Protein AF-A0A9J6GTA8-F1 (afdb_monomer_lite)

Foldseek 3Di:
DVVVVVVVVVCVVVVVVVCVVVCCVPVVVPDPDDCVCCVLVVPPPDDPVVVVVVVVVVVDDPCCVPVVVVCCVVPNPPVVVVVVVVVVVVVVCCVPVVVVCVVVVDSDPVVVVVVVVVVVVVVVVVVVVD

Organism: Haemaphysalis longicornis (NCBI:txid44386)

Secondary structure (DSSP, 8-state):
-HHHHHHHHHHHHHHHHHHHHHHHHHHGGGS-SSHHHHHHTT-TT--HHHHHHHHHHHH--HHHHHHHHHHHHHHTTHHHHHHHHHHHHHHHHHHHHHHHHHHHT-S-HHHHHHHHHHHHHHHHHHTT--

pLDDT: mean 74.56, std 13.7, range [47.28, 96.44]

Radius of gyration: 22.69 Å; chains: 1; bounding box: 50×28×82 Å

Sequence (130 aa):
MTRVADYFAFLLFTGSSLVVGLYFSVVRKTQPLSVTDEIFLGSKSLKTLPLGLSILASIASATGVIGYPAHLYAYGFHLGWTVVLYLAYIPIAVGLVVPVLYKLKITSIFQVSQLLLRSHFFGCTARRYA

Structure (mmCIF, N/CA/C/O backbone):
data_AF-A0A9J6GTA8-F1
#
_entry.id   AF-A0A9J6GTA8-F1
#
loop_
_atom_site.group_PDB
_atom_site.id
_atom_site.type_symbol
_atom_site.label_atom_id
_atom_site.label_alt_id
_atom_site.label_comp_id
_atom_site.label_asym_id
_atom_site.label_entity_id
_atom_site.label_seq_id
_atom_site.pdbx_PDB_ins_code
_atom_site.Cartn_x
_atom_site.Cartn_y
_atom_site.Cartn_z
_atom_site.occupancy
_atom_site.B_iso_or_equiv
_atom_site.auth_seq_id
_atom_site.auth_comp_id
_atom_site.auth_asym_id
_atom_site.auth_atom_id
_atom_site.pdbx_PDB_model_num
ATOM 1 N N . MET A 1 1 ? -2.783 7.989 -34.582 1.00 61.97 1 MET A N 1
ATOM 2 C CA . MET A 1 1 ? -3.976 7.303 -34.035 1.00 61.97 1 MET A CA 1
ATOM 3 C C . MET A 1 1 ? -3.786 6.824 -32.592 1.00 61.97 1 MET A C 1
ATOM 5 O O . MET A 1 1 ? -4.731 6.932 -31.831 1.00 61.97 1 MET A O 1
ATOM 9 N N . THR A 1 2 ? -2.588 6.402 -32.167 1.00 78.31 2 THR A N 1
ATOM 10 C CA . THR A 1 2 ? -2.308 5.947 -30.783 1.00 78.31 2 THR A CA 1
ATOM 11 C C . THR A 1 2 ? -2.443 7.036 -29.711 1.00 78.31 2 THR A C 1
ATOM 13 O O . THR A 1 2 ? -3.108 6.817 -28.710 1.00 78.31 2 THR A O 1
ATOM 16 N N . ARG A 1 3 ? -1.948 8.254 -29.980 1.00 79.69 3 ARG A N 1
ATOM 17 C CA . ARG A 1 3 ? -2.010 9.400 -29.045 1.00 79.69 3 ARG A CA 1
ATOM 18 C C . ARG A 1 3 ? -3.416 9.675 -28.504 1.00 79.69 3 ARG A C 1
ATOM 20 O O . ARG A 1 3 ? -3.579 9.976 -27.333 1.00 79.69 3 ARG A O 1
ATOM 27 N N . VAL A 1 4 ? -4.431 9.584 -29.366 1.00 88.50 4 VAL A N 1
ATOM 28 C CA . VAL A 1 4 ? -5.825 9.849 -28.987 1.00 88.50 4 VAL A CA 1
ATOM 29 C C . VAL A 1 4 ? -6.307 8.798 -27.984 1.00 88.50 4 VAL A C 1
ATOM 31 O O . VAL A 1 4 ? -6.902 9.159 -26.975 1.00 88.50 4 VAL A O 1
ATOM 34 N N . ALA A 1 5 ? -5.986 7.521 -28.211 1.00 90.12 5 ALA A N 1
ATOM 35 C CA . ALA A 1 5 ? -6.326 6.438 -27.292 1.00 90.12 5 ALA A CA 1
ATOM 36 C C . ALA A 1 5 ? -5.643 6.599 -25.920 1.00 90.12 5 ALA A C 1
ATOM 38 O O . ALA A 1 5 ? -6.291 6.390 -24.896 1.00 90.12 5 ALA A O 1
ATOM 39 N N . ASP A 1 6 ? -4.385 7.053 -25.893 1.00 92.19 6 ASP A N 1
ATOM 40 C CA . ASP A 1 6 ? -3.641 7.290 -24.648 1.00 92.19 6 ASP A CA 1
ATOM 41 C C . ASP A 1 6 ? -4.302 8.385 -23.787 1.00 92.19 6 ASP A C 1
ATOM 43 O O . ASP A 1 6 ? -4.471 8.221 -22.576 1.00 92.19 6 ASP A O 1
ATOM 47 N N . TYR A 1 7 ? -4.754 9.482 -24.411 1.00 92.38 7 TYR A N 1
ATOM 48 C CA . TYR A 1 7 ? -5.475 10.550 -23.707 1.00 92.38 7 TYR A CA 1
ATOM 49 C C . TYR A 1 7 ? -6.832 10.087 -23.171 1.00 92.38 7 TYR A C 1
ATOM 51 O O . TYR A 1 7 ? -7.196 10.438 -22.046 1.00 92.38 7 TYR A O 1
ATOM 59 N N . PHE A 1 8 ? -7.570 9.275 -23.935 1.00 93.94 8 PHE A N 1
ATOM 60 C CA . PHE A 1 8 ? -8.831 8.698 -23.463 1.00 93.94 8 PHE A CA 1
ATOM 61 C C . PHE A 1 8 ? -8.618 7.773 -22.261 1.00 93.94 8 PHE A C 1
ATOM 63 O O . PHE A 1 8 ? -9.345 7.894 -21.276 1.00 93.94 8 PHE A O 1
ATOM 70 N N . ALA A 1 9 ? -7.605 6.903 -22.291 1.00 93.56 9 ALA A N 1
ATOM 71 C CA . ALA A 1 9 ? -7.280 6.030 -21.163 1.00 93.56 9 ALA A CA 1
ATOM 72 C C . ALA A 1 9 ? -6.911 6.835 -19.903 1.00 93.56 9 ALA A C 1
ATOM 74 O O . ALA A 1 9 ? -7.393 6.531 -18.809 1.00 93.56 9 ALA A O 1
ATOM 75 N N . PHE A 1 10 ? -6.122 7.904 -20.057 1.00 92.81 10 PHE A N 1
ATOM 76 C CA . PHE A 1 10 ? -5.748 8.788 -18.951 1.00 92.81 10 PHE A CA 1
ATOM 77 C C . PHE A 1 10 ? -6.955 9.516 -18.337 1.00 92.81 10 PHE A C 1
ATOM 79 O O . PHE A 1 10 ? -7.097 9.568 -17.110 1.00 92.81 10 PHE A O 1
ATOM 86 N N . LEU A 1 11 ? -7.847 10.047 -19.180 1.00 94.94 11 LEU A N 1
ATOM 87 C CA . LEU A 1 11 ? -9.072 10.714 -18.737 1.00 94.94 11 LEU A CA 1
ATOM 88 C C . LEU A 1 11 ? -10.038 9.746 -18.054 1.00 94.94 11 LEU A C 1
ATOM 90 O O . LEU A 1 11 ? -10.619 10.100 -17.031 1.00 94.94 11 LEU A O 1
ATOM 94 N N . LEU A 1 12 ? -10.182 8.523 -18.566 1.00 95.56 12 LEU A N 1
ATOM 95 C CA . LEU A 1 12 ? -11.023 7.498 -17.947 1.00 95.56 12 LEU A CA 1
ATOM 96 C C . LEU A 1 12 ? -10.475 7.060 -16.583 1.00 95.56 12 LEU A C 1
ATOM 98 O O . LEU A 1 12 ? -11.234 6.982 -15.618 1.00 95.56 12 LEU A O 1
ATOM 102 N N . PHE A 1 13 ? -9.167 6.822 -16.466 1.00 93.94 13 PHE A N 1
ATOM 103 C CA . PHE A 1 13 ? -8.546 6.427 -15.198 1.00 93.94 13 PHE A CA 1
ATOM 104 C C . PHE A 1 13 ? -8.677 7.527 -14.132 1.00 93.94 13 PHE A C 1
ATOM 106 O O . PHE A 1 13 ? -9.168 7.281 -13.025 1.00 93.94 13 PHE A O 1
ATOM 113 N N . THR A 1 14 ? -8.322 8.761 -14.496 1.00 93.38 14 THR A N 1
ATOM 114 C CA . THR A 1 14 ? -8.424 9.926 -13.604 1.00 93.38 14 THR A CA 1
ATOM 115 C C . THR A 1 14 ? -9.882 10.223 -13.255 1.00 93.38 14 THR A C 1
ATOM 117 O O . THR A 1 14 ? -10.218 10.432 -12.088 1.00 93.38 14 THR A O 1
ATOM 120 N N . GLY A 1 15 ? -10.766 10.172 -14.253 1.00 96.44 15 GLY A N 1
ATOM 121 C CA . GLY A 1 15 ? -12.201 10.371 -14.093 1.00 96.44 15 GLY A CA 1
ATOM 122 C C . GLY A 1 15 ? -12.821 9.341 -13.157 1.00 96.44 15 GLY A C 1
ATOM 123 O O . GLY A 1 15 ? -13.525 9.719 -12.230 1.00 96.44 15 GLY A O 1
ATOM 124 N N . SER A 1 16 ? -12.514 8.054 -13.328 1.00 93.81 16 SER A N 1
ATOM 125 C CA . SER A 1 16 ? -13.046 6.994 -12.461 1.00 93.81 16 SER A CA 1
ATOM 126 C C . SER A 1 16 ? -12.622 7.168 -10.995 1.00 93.81 16 SER A C 1
ATOM 128 O O . SER A 1 16 ? -13.458 7.051 -10.098 1.00 93.81 16 SER A O 1
ATOM 130 N N . SER A 1 17 ? -11.368 7.558 -10.744 1.00 90.69 17 SER A N 1
ATOM 131 C CA . SER A 1 17 ? -10.860 7.847 -9.394 1.00 90.69 17 SER A CA 1
ATOM 132 C C . SER A 1 17 ? -11.558 9.057 -8.757 1.00 90.69 17 SER A C 1
ATOM 134 O O . SER A 1 17 ? -11.956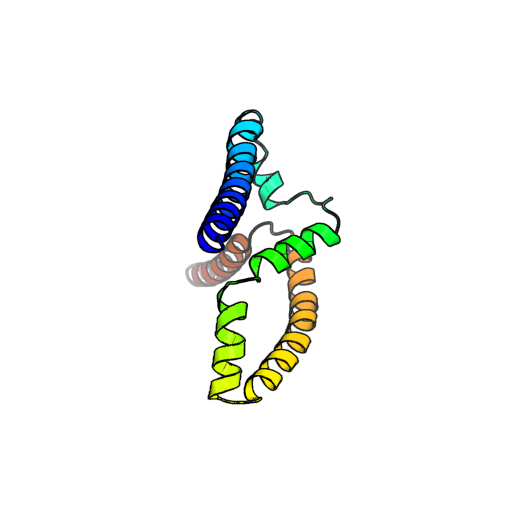 9.009 -7.591 1.00 90.69 17 SER A O 1
ATOM 136 N N . LEU A 1 18 ? -11.775 10.122 -9.537 1.00 93.19 18 LEU A N 1
ATOM 137 C CA . LEU A 1 18 ? -12.542 11.296 -9.112 1.00 93.19 18 LEU A CA 1
ATOM 138 C C . LEU A 1 18 ? -13.999 10.946 -8.815 1.00 93.19 18 LEU A C 1
ATOM 140 O O . LEU A 1 18 ? -14.521 11.376 -7.793 1.00 93.19 18 LEU A O 1
ATOM 144 N N . VAL A 1 19 ? -14.645 10.147 -9.668 1.00 93.56 19 VAL A N 1
ATOM 145 C CA . VAL A 1 19 ? -16.047 9.739 -9.506 1.00 93.56 19 VAL A CA 1
ATOM 146 C C . VAL A 1 19 ? -16.242 8.953 -8.212 1.00 93.56 19 VAL A C 1
ATOM 148 O O . VAL A 1 19 ? -17.182 9.249 -7.479 1.00 93.56 19 VAL A O 1
ATOM 151 N N . VAL A 1 20 ? -15.349 8.014 -7.878 1.00 88.88 20 VAL A N 1
ATOM 152 C CA . VAL A 1 20 ? -15.421 7.272 -6.604 1.00 88.88 20 VAL A CA 1
ATOM 153 C C . VAL A 1 20 ? -15.277 8.218 -5.406 1.00 88.88 20 VAL A C 1
ATOM 155 O O . VAL A 1 20 ? -16.062 8.132 -4.459 1.00 88.88 20 VAL A O 1
ATOM 158 N N . GLY A 1 21 ? -14.330 9.160 -5.460 1.00 85.56 21 GLY A N 1
ATOM 159 C CA . GLY A 1 21 ? -14.153 10.167 -4.410 1.00 85.56 21 GLY A CA 1
ATOM 160 C C . GLY A 1 21 ? -15.362 11.099 -4.259 1.00 85.56 21 GLY A C 1
ATOM 161 O O . GLY A 1 21 ? -15.816 11.363 -3.144 1.00 85.56 21 GLY A O 1
ATOM 162 N N . LEU A 1 22 ? -15.931 11.557 -5.376 1.00 88.81 22 LEU A N 1
ATOM 163 C CA . LEU A 1 22 ? -17.077 12.467 -5.398 1.00 88.81 22 LEU A CA 1
ATOM 164 C C . LEU A 1 22 ? -18.361 11.767 -4.943 1.00 88.81 22 LEU A C 1
ATOM 166 O O . LEU A 1 22 ? -19.124 12.334 -4.164 1.00 88.81 22 LEU A O 1
ATOM 170 N N . TYR A 1 23 ? -18.560 10.513 -5.359 1.00 87.00 23 TYR A N 1
ATOM 171 C CA . TYR A 1 23 ? -19.651 9.663 -4.891 1.00 87.00 23 TYR A CA 1
ATOM 172 C C . TYR A 1 23 ? -19.608 9.510 -3.368 1.00 87.00 23 TYR A C 1
ATOM 174 O O . TYR A 1 23 ? -20.610 9.750 -2.695 1.00 87.00 23 TYR A O 1
ATOM 182 N N . PHE A 1 24 ? -18.440 9.190 -2.802 1.00 79.44 24 PHE A N 1
ATOM 183 C CA . PHE A 1 24 ? -18.283 9.045 -1.354 1.00 79.44 24 PHE A CA 1
ATOM 184 C C . PHE A 1 24 ? -18.516 10.371 -0.611 1.00 79.44 24 PHE A C 1
ATOM 186 O O . PHE A 1 24 ? -19.128 10.365 0.453 1.00 79.44 24 PHE A O 1
ATOM 193 N N . SER A 1 25 ? -18.093 11.503 -1.184 1.00 80.50 25 SER A N 1
ATOM 194 C CA . SER A 1 25 ? -18.273 12.844 -0.606 1.00 80.50 25 SER A CA 1
A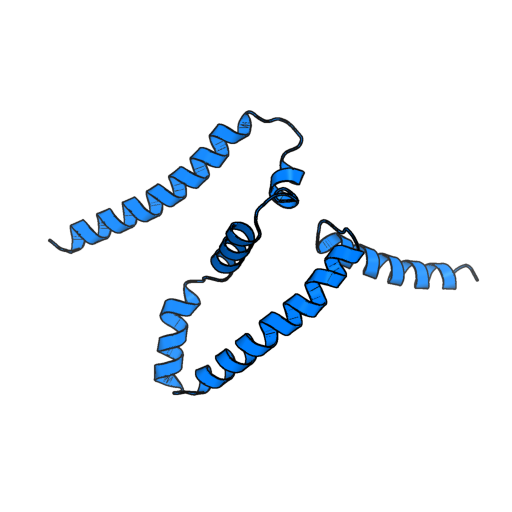TOM 195 C C . SER A 1 25 ? -19.737 13.316 -0.609 1.00 80.50 25 SER A C 1
ATOM 197 O O . SER A 1 25 ? -20.232 13.822 0.399 1.00 80.50 25 SER A O 1
ATOM 199 N N . VAL A 1 26 ? -20.463 13.118 -1.716 1.00 80.50 26 VAL A N 1
ATOM 200 C CA . VAL A 1 26 ? -21.848 13.600 -1.871 1.00 80.50 26 VAL A CA 1
ATOM 201 C C . VAL A 1 26 ? -22.853 12.666 -1.191 1.00 80.50 26 VAL A C 1
ATOM 203 O O . VAL A 1 26 ? -23.741 13.143 -0.487 1.00 80.50 26 VAL A O 1
ATOM 206 N N . VAL A 1 27 ? -22.706 11.345 -1.342 1.00 69.31 27 VAL A N 1
ATOM 207 C CA . VAL A 1 27 ? -23.668 10.361 -0.806 1.00 69.31 27 VAL A CA 1
ATOM 208 C C . VAL A 1 27 ? -23.539 10.190 0.709 1.00 69.31 27 VAL A C 1
ATOM 210 O O . VAL A 1 27 ? -24.538 9.942 1.384 1.00 69.31 27 VAL A O 1
ATOM 213 N N . ARG A 1 28 ? -22.340 10.361 1.285 1.00 59.50 28 ARG A N 1
ATOM 214 C CA . ARG A 1 28 ? -22.145 10.235 2.742 1.00 59.50 28 ARG A CA 1
ATOM 215 C C . ARG A 1 28 ? -22.404 11.509 3.539 1.00 59.50 28 ARG A C 1
ATOM 217 O O . ARG A 1 28 ? -22.446 11.436 4.764 1.00 59.50 28 ARG A O 1
ATOM 224 N N . LYS A 1 29 ? -22.653 12.652 2.890 1.00 55.88 29 LYS A N 1
ATOM 225 C CA . LYS A 1 29 ? -23.046 13.895 3.581 1.00 55.88 29 LYS A CA 1
ATOM 226 C C . LYS A 1 29 ? -24.385 13.756 4.330 1.00 55.88 29 LYS A C 1
ATOM 228 O O . LYS A 1 29 ? -24.672 14.539 5.228 1.00 55.88 29 LYS A O 1
ATOM 233 N N . THR A 1 30 ? -25.185 12.747 3.986 1.00 54.97 30 THR A N 1
ATOM 234 C CA . THR A 1 30 ? -26.530 12.497 4.526 1.00 54.97 30 THR A CA 1
ATOM 235 C C . THR A 1 30 ? -26.553 11.640 5.800 1.00 54.97 30 THR A C 1
ATOM 237 O O . THR A 1 30 ? -27.635 11.387 6.320 1.00 54.97 30 THR A O 1
ATOM 240 N N . GLN A 1 31 ? -25.403 11.185 6.318 1.00 52.09 31 GLN A N 1
ATOM 241 C CA . GLN A 1 31 ? -25.324 10.421 7.573 1.00 52.09 31 GLN A CA 1
ATOM 242 C C . GLN A 1 31 ? -24.636 11.253 8.666 1.00 52.09 31 GLN A C 1
ATOM 244 O O . GLN A 1 31 ? -23.404 11.323 8.709 1.00 52.09 31 GLN A O 1
ATOM 249 N N . PRO A 1 32 ? -25.405 11.925 9.540 1.00 50.53 32 PRO A N 1
ATOM 250 C CA . PRO A 1 32 ? -24.837 12.746 10.588 1.00 50.53 32 PRO A CA 1
ATOM 251 C C . PRO A 1 32 ? -24.352 11.869 11.753 1.00 50.53 32 PRO A C 1
ATOM 253 O O . PRO A 1 32 ? -25.120 11.142 12.373 1.00 50.53 32 PRO A O 1
ATOM 256 N N . LEU A 1 33 ? -23.075 12.051 12.098 1.00 47.28 33 LEU A N 1
ATOM 257 C CA . LEU A 1 33 ? -22.546 12.029 13.470 1.00 47.28 33 LEU A CA 1
ATOM 258 C C . LEU A 1 33 ? -21.938 10.749 14.090 1.00 47.28 33 LEU A C 1
ATOM 260 O O . LEU A 1 33 ? -21.399 10.868 15.184 1.00 47.28 33 LEU A O 1
ATOM 264 N N . SER A 1 34 ? -21.873 9.585 13.432 1.00 48.56 34 SER A N 1
ATOM 265 C CA . SER A 1 34 ? -21.172 8.398 14.005 1.00 48.56 34 SER A CA 1
ATOM 266 C C . SER A 1 34 ? -20.119 7.739 13.100 1.00 48.56 34 SER A C 1
ATOM 268 O O . SER A 1 34 ? -19.465 6.775 13.485 1.00 48.56 34 SER A O 1
ATOM 270 N N . VAL A 1 35 ? -19.915 8.262 11.890 1.00 54.91 35 VAL A N 1
ATOM 271 C CA . VAL A 1 35 ? -19.206 7.553 10.810 1.00 54.91 35 VAL A CA 1
ATOM 272 C C . VAL A 1 35 ? -17.680 7.709 10.855 1.00 54.91 35 VAL A C 1
ATOM 274 O O . VAL A 1 35 ? -16.979 6.909 10.242 1.00 54.91 35 VAL A O 1
ATOM 277 N N . THR A 1 36 ? -17.124 8.673 11.598 1.00 53.03 36 THR A N 1
ATOM 278 C CA . THR A 1 36 ? -15.664 8.732 11.814 1.00 53.03 36 THR A CA 1
ATOM 279 C C . THR A 1 36 ? -15.198 7.437 12.464 1.00 53.03 36 THR A C 1
ATOM 281 O O . THR A 1 36 ? -14.273 6.806 11.971 1.00 53.03 36 THR A O 1
ATOM 284 N N . ASP A 1 37 ? -15.928 6.954 13.465 1.00 54.44 37 ASP A N 1
ATOM 285 C CA . ASP A 1 37 ? -15.651 5.662 14.073 1.00 54.44 37 ASP A CA 1
ATOM 286 C C . ASP A 1 37 ? -15.911 4.504 13.105 1.00 54.44 37 ASP A C 1
ATOM 288 O O . ASP A 1 37 ? -15.191 3.528 13.137 1.00 54.44 37 ASP A O 1
ATOM 292 N N . GLU A 1 38 ? -16.848 4.580 12.166 1.00 57.91 38 GLU A N 1
ATOM 293 C CA . GLU A 1 38 ? -17.070 3.482 11.208 1.00 57.91 38 GLU A CA 1
ATOM 294 C C . GLU A 1 38 ? -16.057 3.439 10.054 1.00 57.91 38 GLU A C 1
ATOM 296 O O . GLU A 1 38 ? -15.762 2.362 9.535 1.00 57.91 38 GLU A O 1
ATOM 301 N N . ILE A 1 39 ? -15.504 4.590 9.662 1.00 57.44 39 ILE A N 1
ATOM 302 C CA . ILE A 1 39 ? -14.417 4.709 8.680 1.00 57.44 39 ILE A CA 1
ATOM 303 C C . ILE A 1 39 ? -13.067 4.378 9.337 1.00 57.44 39 ILE A C 1
ATOM 305 O O . ILE A 1 39 ? -12.240 3.730 8.701 1.00 57.44 39 ILE A O 1
ATOM 309 N N . PHE A 1 40 ? -12.851 4.762 10.604 1.00 55.22 40 PHE A N 1
ATO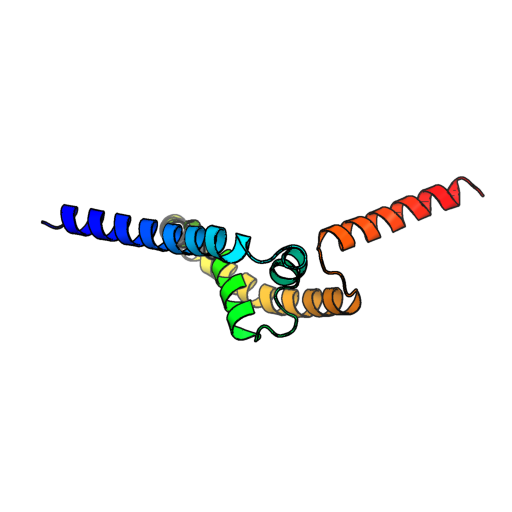M 310 C CA . PHE A 1 40 ? -11.614 4.485 11.350 1.00 55.22 40 PHE A CA 1
ATOM 311 C C . PHE A 1 40 ? -11.606 3.116 12.056 1.00 55.22 40 PHE A C 1
ATOM 313 O O . PHE A 1 40 ? -10.604 2.410 11.978 1.00 55.22 40 PHE A O 1
ATOM 320 N N . LEU A 1 41 ? -12.695 2.695 12.712 1.00 56.22 41 LEU A N 1
ATOM 321 C CA . LEU A 1 41 ? -12.868 1.324 13.236 1.00 56.22 41 LEU A CA 1
ATOM 322 C C . LEU A 1 41 ? -13.251 0.341 12.126 1.00 56.22 41 LEU A C 1
ATOM 324 O O . LEU A 1 41 ? -13.347 -0.856 12.408 1.00 56.22 41 LEU A O 1
ATOM 328 N N . GLY A 1 42 ? -13.467 0.845 10.901 1.00 54.34 42 GLY A N 1
ATOM 329 C CA . GLY A 1 42 ? -13.562 0.082 9.662 1.00 54.34 42 GLY A CA 1
ATOM 330 C C . GLY A 1 42 ? -14.356 -1.189 9.850 1.00 54.34 42 GLY A C 1
ATOM 331 O O . GLY A 1 42 ? -13.792 -2.233 9.589 1.00 54.34 42 GLY A O 1
ATOM 332 N N . SER A 1 43 ? -15.573 -1.082 10.407 1.00 49.66 43 SER A N 1
ATOM 333 C CA . SER A 1 43 ? -16.395 -2.171 10.947 1.00 49.66 43 SER A CA 1
ATOM 334 C C . SER A 1 43 ? -15.573 -3.338 11.508 1.00 49.66 43 SER A C 1
ATOM 336 O O . SER A 1 43 ? -14.990 -4.137 10.781 1.00 49.66 43 SER A O 1
ATOM 338 N N . LYS A 1 44 ? -15.670 -3.594 12.810 1.00 54.50 44 LYS A N 1
ATOM 339 C CA . LYS A 1 44 ? -15.206 -4.854 13.425 1.00 54.50 44 LYS A CA 1
ATOM 340 C C . LYS A 1 44 ? -15.735 -6.147 12.740 1.00 54.50 44 LYS A C 1
ATOM 342 O O . LYS A 1 44 ? -15.401 -7.238 13.188 1.00 54.50 44 LYS A O 1
ATOM 347 N N . SER A 1 45 ? -16.566 -6.025 11.694 1.00 52.47 45 SER A N 1
ATOM 348 C CA . SER A 1 45 ? -17.118 -7.043 10.800 1.00 52.47 45 SER A CA 1
ATOM 349 C C . SER A 1 45 ? -16.614 -6.980 9.332 1.00 52.47 45 SER A C 1
ATOM 351 O O . SER A 1 45 ? -17.126 -7.714 8.485 1.00 52.47 45 SER A O 1
ATOM 353 N N . LEU A 1 46 ? -15.622 -6.153 8.962 1.00 57.41 46 LEU A N 1
ATOM 354 C CA . LEU A 1 46 ? -14.991 -6.273 7.639 1.00 57.41 46 LEU A CA 1
ATOM 355 C C . LEU A 1 46 ? -14.224 -7.600 7.566 1.00 57.41 46 LEU A C 1
ATOM 357 O O . LEU A 1 46 ? -13.328 -7.869 8.366 1.00 57.41 46 LEU A O 1
ATOM 361 N N . LYS A 1 47 ? -14.588 -8.446 6.592 1.00 62.88 47 LYS A N 1
ATOM 362 C CA . LYS A 1 47 ? -13.889 -9.709 6.305 1.00 62.88 47 LYS A CA 1
ATOM 363 C C . LYS A 1 47 ? -12.384 -9.439 6.140 1.00 62.88 47 LYS A C 1
ATOM 365 O O . LYS A 1 47 ? -11.983 -8.423 5.578 1.00 62.88 47 LYS A O 1
ATOM 370 N N . THR A 1 48 ? -11.540 -10.375 6.567 1.00 70.81 48 THR A N 1
ATOM 371 C CA . THR A 1 48 ? -10.070 -10.247 6.504 1.00 70.81 48 THR A CA 1
ATOM 372 C C . THR A 1 48 ? -9.550 -9.973 5.084 1.00 70.81 48 THR A C 1
ATOM 374 O O . THR A 1 48 ? -8.524 -9.323 4.914 1.00 70.81 48 THR A O 1
ATOM 377 N N . LEU A 1 49 ? -10.287 -10.417 4.059 1.00 77.81 49 LEU A N 1
ATOM 378 C CA . LEU A 1 49 ? -9.934 -10.254 2.646 1.00 77.81 49 LEU A CA 1
ATOM 379 C C . LEU A 1 49 ? -9.938 -8.785 2.168 1.00 77.81 49 LEU A C 1
ATOM 381 O O . LEU A 1 49 ? -8.886 -8.325 1.727 1.00 77.81 49 LEU A O 1
ATOM 385 N N . PRO A 1 50 ? -11.044 -8.013 2.259 1.00 76.38 50 PRO A N 1
ATOM 386 C CA . PRO A 1 50 ? -11.038 -6.598 1.878 1.00 76.38 50 PRO A CA 1
ATOM 387 C C . PRO A 1 50 ? -10.111 -5.744 2.752 1.00 76.38 50 PRO A C 1
ATOM 389 O O . PRO A 1 50 ? -9.522 -4.790 2.248 1.00 76.38 50 PRO A O 1
ATOM 392 N N . LEU A 1 51 ? -9.926 -6.106 4.028 1.00 77.50 51 LEU A N 1
ATOM 393 C CA . LEU A 1 51 ? -8.984 -5.412 4.908 1.00 77.50 51 LEU A CA 1
ATOM 394 C C . LEU A 1 51 ? -7.537 -5.577 4.417 1.00 77.50 51 LEU A C 1
ATOM 396 O O . LEU A 1 51 ? -6.821 -4.590 4.262 1.00 77.50 51 LEU A O 1
ATOM 400 N N . GLY A 1 52 ? -7.126 -6.811 4.110 1.00 82.44 52 GLY A N 1
ATOM 401 C CA . GLY A 1 52 ? -5.807 -7.086 3.540 1.00 82.44 52 GLY A CA 1
ATOM 402 C C . GLY A 1 52 ? -5.609 -6.404 2.186 1.00 82.44 52 GLY A C 1
ATOM 403 O O . GLY A 1 52 ? -4.569 -5.793 1.953 1.00 82.44 52 GLY A O 1
ATOM 404 N N . LEU A 1 53 ? -6.630 -6.430 1.324 1.00 83.31 53 LEU A N 1
ATOM 405 C CA . LEU A 1 53 ? -6.586 -5.784 0.012 1.00 83.31 53 LEU A CA 1
ATOM 406 C C . LEU A 1 53 ? -6.376 -4.266 0.117 1.00 83.31 53 LEU A C 1
ATOM 408 O O . LEU A 1 53 ? -5.585 -3.710 -0.640 1.00 83.31 53 LEU A O 1
ATOM 412 N N . SER A 1 54 ? -7.028 -3.601 1.074 1.00 84.50 54 SER A N 1
ATOM 413 C CA . SER A 1 54 ? -6.830 -2.165 1.299 1.00 84.50 54 SER A CA 1
ATOM 414 C C . SER A 1 54 ? -5.420 -1.845 1.800 1.00 84.50 54 SER A C 1
ATOM 416 O O . SER A 1 54 ? -4.846 -0.842 1.386 1.00 84.50 54 SER A O 1
ATOM 418 N N . ILE A 1 55 ? -4.848 -2.681 2.673 1.00 81.44 55 ILE A N 1
ATOM 419 C CA . ILE A 1 55 ? -3.473 -2.494 3.163 1.00 81.44 55 ILE A CA 1
ATOM 420 C C . ILE A 1 55 ? -2.475 -2.670 2.012 1.00 81.44 55 ILE A C 1
ATOM 422 O O . ILE A 1 55 ? -1.565 -1.859 1.861 1.00 81.44 55 ILE A O 1
ATOM 426 N N . LEU A 1 56 ? -2.674 -3.687 1.168 1.00 83.75 56 LEU A N 1
ATOM 427 C CA . LEU A 1 56 ? -1.864 -3.899 -0.034 1.00 83.75 56 LEU A CA 1
ATOM 428 C C . LEU A 1 56 ? -1.968 -2.714 -1.001 1.00 83.75 56 LEU A C 1
ATOM 430 O O . LEU A 1 56 ? -0.950 -2.265 -1.525 1.00 83.75 56 LEU A O 1
ATOM 434 N N . ALA A 1 57 ? -3.174 -2.174 -1.188 1.00 84.12 57 ALA A N 1
ATOM 435 C CA . ALA A 1 57 ? -3.397 -0.997 -2.019 1.00 84.12 57 ALA A CA 1
ATOM 436 C C . ALA A 1 57 ? -2.639 0.237 -1.498 1.00 84.12 57 ALA A C 1
ATOM 438 O O . ALA A 1 57 ? -2.063 0.965 -2.298 1.00 84.12 57 ALA A O 1
ATOM 439 N N . SER A 1 58 ? -2.566 0.444 -0.179 1.00 85.25 58 SER A N 1
ATOM 440 C CA . SER A 1 58 ? -1.795 1.548 0.417 1.00 85.25 58 SER A CA 1
ATOM 441 C C . SER A 1 58 ? -0.278 1.409 0.241 1.00 85.25 58 SER A C 1
ATOM 443 O O . SER A 1 58 ? 0.429 2.413 0.228 1.00 85.25 58 SER A O 1
ATOM 445 N N . ILE A 1 59 ? 0.240 0.181 0.131 1.00 83.75 59 ILE A N 1
ATOM 446 C CA . ILE A 1 59 ? 1.678 -0.078 -0.067 1.00 83.75 59 ILE A CA 1
ATOM 447 C C . ILE A 1 59 ? 2.068 0.088 -1.543 1.00 83.75 59 ILE A C 1
ATOM 449 O O . ILE A 1 59 ? 3.215 0.419 -1.854 1.00 83.75 59 ILE A O 1
ATOM 453 N N . ALA A 1 60 ? 1.127 -0.132 -2.463 1.00 83.00 60 ALA A N 1
ATOM 454 C CA . ALA A 1 60 ? 1.362 -0.001 -3.891 1.00 83.00 60 ALA A CA 1
ATOM 455 C C . ALA A 1 60 ? 1.672 1.461 -4.262 1.00 83.00 60 ALA A C 1
ATOM 457 O O . ALA A 1 60 ? 0.796 2.320 -4.305 1.00 83.00 60 ALA A O 1
ATOM 458 N N . SER A 1 61 ? 2.944 1.734 -4.558 1.00 82.06 61 SER A N 1
ATOM 459 C CA . SER A 1 61 ? 3.431 3.050 -4.975 1.00 82.06 61 SER A CA 1
ATOM 460 C C . SER A 1 61 ? 4.051 2.996 -6.371 1.00 82.06 61 SER A C 1
ATOM 462 O O . SER A 1 61 ? 4.658 1.995 -6.764 1.00 82.06 61 SER A O 1
ATOM 464 N N . ALA A 1 62 ? 3.963 4.111 -7.106 1.00 81.00 62 ALA A N 1
ATOM 465 C CA . ALA A 1 62 ? 4.581 4.292 -8.423 1.00 81.00 62 ALA A CA 1
ATOM 466 C C . ALA A 1 62 ? 6.103 4.052 -8.405 1.00 81.00 62 ALA A C 1
ATOM 468 O O . ALA A 1 62 ? 6.686 3.630 -9.407 1.00 81.00 62 ALA A O 1
ATOM 469 N N . THR A 1 63 ? 6.739 4.244 -7.246 1.00 76.31 63 THR A N 1
ATOM 470 C CA . THR A 1 63 ? 8.164 3.971 -7.035 1.00 76.31 63 THR A CA 1
ATOM 471 C C . THR A 1 63 ? 8.526 2.518 -7.326 1.00 76.31 63 THR A C 1
ATOM 473 O O . THR A 1 63 ? 9.619 2.265 -7.818 1.00 76.31 63 THR A O 1
ATOM 476 N N . GLY A 1 64 ? 7.628 1.558 -7.088 1.00 82.06 64 GLY A N 1
ATOM 477 C CA . GLY A 1 64 ? 7.927 0.154 -7.362 1.00 82.06 64 GLY A CA 1
ATOM 478 C C . GLY A 1 64 ? 8.009 -0.158 -8.858 1.00 82.06 64 GLY A C 1
ATOM 479 O O . GLY A 1 64 ? 8.906 -0.866 -9.305 1.00 82.06 64 GLY A O 1
ATOM 480 N N . VAL A 1 65 ? 7.113 0.424 -9.653 1.00 82.12 65 VAL A N 1
ATOM 481 C CA . VAL A 1 65 ? 6.989 0.115 -11.086 1.00 82.12 65 VAL A CA 1
ATOM 482 C C . VAL A 1 65 ? 8.199 0.608 -11.881 1.00 82.12 65 VAL A C 1
ATOM 484 O O . VAL A 1 65 ? 8.668 -0.085 -12.778 1.00 82.12 65 VAL A O 1
ATOM 487 N N . ILE A 1 66 ? 8.724 1.788 -11.541 1.00 88.25 66 ILE A N 1
ATOM 488 C CA . ILE A 1 66 ? 9.853 2.403 -12.257 1.00 88.25 66 ILE A CA 1
ATOM 489 C C . ILE A 1 66 ? 11.171 2.188 -11.499 1.00 88.25 66 ILE A C 1
ATOM 491 O O . ILE A 1 66 ? 12.211 1.942 -12.107 1.00 88.25 66 ILE A O 1
ATOM 495 N N . GLY A 1 67 ? 11.142 2.250 -10.167 1.00 83.50 67 GLY A N 1
ATOM 496 C CA . GLY A 1 67 ? 12.340 2.231 -9.328 1.00 83.50 67 GLY A CA 1
ATOM 497 C C . GLY A 1 67 ? 12.986 0.855 -9.197 1.00 83.50 67 GLY A C 1
ATOM 498 O O . GLY A 1 67 ? 14.210 0.764 -9.275 1.00 83.50 67 GLY A O 1
ATOM 499 N N . TYR A 1 68 ? 12.205 -0.223 -9.057 1.00 80.81 68 TYR A N 1
ATOM 500 C CA . TYR A 1 68 ? 12.775 -1.573 -8.961 1.00 80.81 68 TYR A CA 1
ATOM 501 C C . TYR A 1 68 ? 13.525 -2.010 -10.226 1.00 80.81 68 TYR A C 1
ATOM 503 O O . TYR A 1 68 ? 14.670 -2.440 -10.085 1.00 80.81 68 TYR A O 1
ATOM 511 N N . PRO A 1 69 ? 12.979 -1.882 -11.453 1.00 81.75 69 PRO A N 1
ATOM 512 C CA . PRO A 1 69 ? 13.743 -2.231 -12.644 1.00 81.75 69 PRO A CA 1
ATOM 513 C C . PRO A 1 69 ? 14.934 -1.290 -12.846 1.00 81.75 69 PRO A C 1
ATOM 515 O O . PRO A 1 69 ? 16.019 -1.776 -13.141 1.00 81.75 69 PRO A O 1
ATOM 518 N N . ALA A 1 70 ? 14.795 0.024 -12.617 1.00 83.69 70 ALA A N 1
ATOM 519 C CA . ALA A 1 70 ? 15.914 0.965 -12.747 1.00 83.69 70 ALA A CA 1
ATOM 520 C C . ALA A 1 70 ? 17.097 0.602 -11.829 1.00 83.69 70 ALA A C 1
ATOM 522 O O . ALA A 1 70 ? 18.251 0.613 -12.256 1.00 83.69 70 ALA A O 1
ATOM 523 N N . HIS A 1 71 ? 16.813 0.211 -10.586 1.00 82.38 71 HIS A N 1
ATOM 524 C CA . HIS A 1 71 ? 17.835 -0.228 -9.642 1.00 82.38 71 HIS A CA 1
ATOM 525 C C . HIS A 1 71 ? 18.386 -1.625 -9.985 1.00 82.38 71 HIS A C 1
ATOM 527 O O . HIS A 1 71 ? 19.574 -1.879 -9.781 1.00 82.38 71 HIS A O 1
ATOM 533 N N . LEU A 1 72 ? 17.567 -2.521 -10.547 1.00 83.94 72 LEU A N 1
ATOM 534 C CA . LEU A 1 72 ? 18.020 -3.818 -11.062 1.00 83.94 72 LEU A CA 1
ATOM 535 C C . LEU A 1 72 ? 18.985 -3.647 -12.248 1.00 83.94 72 LEU A C 1
ATOM 537 O O . LEU A 1 72 ? 19.998 -4.339 -12.314 1.00 83.94 72 LEU A O 1
ATOM 541 N N . TYR A 1 73 ? 18.708 -2.701 -13.150 1.00 82.38 73 TYR A N 1
ATOM 542 C CA . TYR A 1 73 ? 19.585 -2.374 -14.278 1.00 82.38 73 TYR A CA 1
ATOM 543 C C . TYR A 1 73 ? 20.911 -1.742 -13.831 1.00 82.38 73 TYR A C 1
ATOM 545 O O . TYR A 1 73 ? 21.939 -2.015 -14.444 1.00 82.38 73 TYR A O 1
ATOM 553 N N . ALA A 1 74 ? 20.909 -0.927 -12.771 1.00 85.06 74 ALA A N 1
ATOM 554 C CA . ALA A 1 74 ? 22.111 -0.241 -12.290 1.00 85.06 74 ALA A CA 1
ATOM 555 C C . ALA A 1 74 ? 23.011 -1.109 -11.387 1.00 85.06 74 ALA A C 1
ATOM 557 O O . ALA A 1 74 ? 24.233 -1.044 -11.502 1.00 85.06 74 ALA A O 1
ATOM 558 N N . TYR A 1 75 ? 22.426 -1.912 -10.491 1.00 80.38 75 TYR A N 1
ATOM 559 C CA . TYR A 1 75 ? 23.157 -2.630 -9.432 1.00 80.38 75 TYR A CA 1
ATOM 560 C C . TYR A 1 75 ? 23.012 -4.161 -9.497 1.00 80.38 75 TYR A C 1
ATOM 562 O O . TYR A 1 75 ? 23.510 -4.872 -8.621 1.00 80.38 75 TYR A O 1
ATOM 570 N N . GLY A 1 76 ? 22.331 -4.697 -10.514 1.00 78.94 76 GLY A N 1
ATOM 571 C CA . GLY A 1 76 ? 22.105 -6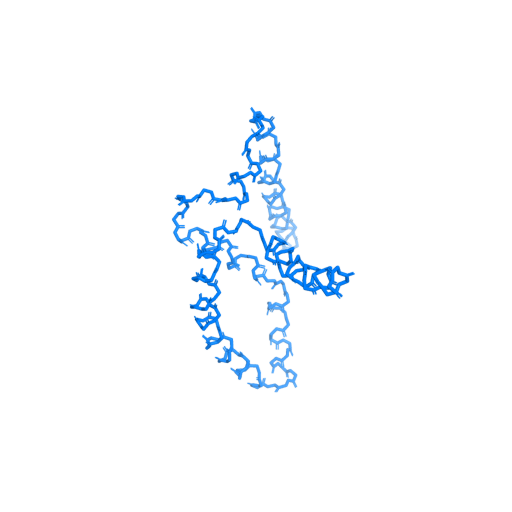.135 -10.661 1.00 78.94 76 GLY A CA 1
ATOM 572 C C . GLY A 1 76 ? 21.217 -6.723 -9.555 1.00 78.94 76 GLY A C 1
ATOM 573 O O . GLY A 1 76 ? 20.324 -6.065 -9.024 1.00 78.94 76 GLY A O 1
ATOM 574 N N . PHE A 1 77 ? 21.456 -7.987 -9.183 1.00 76.50 77 PHE A N 1
ATOM 575 C CA . PHE A 1 77 ? 20.567 -8.793 -8.324 1.00 76.50 77 PHE A CA 1
ATOM 576 C C . PHE A 1 77 ? 20.540 -8.400 -6.828 1.00 76.50 77 PHE A C 1
ATOM 578 O O . PHE A 1 77 ? 19.911 -9.083 -6.022 1.00 76.50 77 PHE A O 1
ATOM 585 N N . HIS A 1 78 ? 21.170 -7.293 -6.421 1.00 77.44 78 HIS A N 1
ATOM 586 C CA . HIS A 1 78 ? 21.201 -6.862 -5.014 1.00 77.44 78 HIS A CA 1
ATOM 587 C C . HIS A 1 78 ? 19.794 -6.696 -4.399 1.00 77.44 78 HIS A C 1
ATOM 589 O O . HIS A 1 78 ? 19.578 -7.014 -3.231 1.00 77.44 78 HIS A O 1
ATOM 595 N N . LEU A 1 79 ? 18.805 -6.299 -5.210 1.00 75.69 79 LEU A N 1
ATOM 596 C CA . LEU A 1 79 ? 17.401 -6.184 -4.793 1.00 75.69 79 LEU A CA 1
ATOM 597 C C . LEU A 1 79 ? 16.773 -7.508 -4.338 1.00 75.69 79 LEU A C 1
ATOM 599 O O . LEU A 1 79 ? 15.859 -7.492 -3.513 1.00 75.69 79 LEU A O 1
ATOM 603 N N . GLY A 1 80 ? 17.253 -8.649 -4.841 1.00 77.12 80 GLY A N 1
ATOM 604 C CA . GLY A 1 80 ? 16.730 -9.964 -4.465 1.00 77.12 80 GLY A CA 1
ATOM 605 C C . GLY A 1 80 ? 16.882 -10.241 -2.967 1.00 77.12 80 GLY A C 1
ATOM 606 O O . GLY A 1 80 ? 15.977 -10.799 -2.349 1.00 77.12 80 GLY A O 1
ATOM 607 N N . TRP A 1 81 ? 17.970 -9.762 -2.356 1.00 80.56 81 TRP A N 1
ATOM 608 C CA . TRP A 1 81 ? 18.200 -9.890 -0.915 1.00 80.56 81 TRP A CA 1
ATOM 609 C C . TRP A 1 81 ? 17.164 -9.110 -0.096 1.00 80.56 81 TRP A C 1
ATOM 611 O O . TRP A 1 81 ? 16.612 -9.620 0.879 1.00 80.56 81 TRP A O 1
ATOM 621 N N . THR A 1 82 ? 16.833 -7.892 -0.529 1.00 81.81 82 THR A N 1
ATOM 622 C CA . THR A 1 82 ? 15.823 -7.051 0.124 1.00 81.81 82 THR A CA 1
ATOM 623 C C . THR A 1 82 ? 14.442 -7.704 0.093 1.00 81.81 82 THR A C 1
ATOM 625 O O . THR A 1 82 ? 13.738 -7.675 1.100 1.00 81.81 82 THR A O 1
ATOM 628 N N . VAL A 1 83 ? 14.063 -8.342 -1.019 1.00 83.75 83 VAL A N 1
ATOM 629 C CA . VAL A 1 83 ? 12.767 -9.035 -1.145 1.00 83.75 83 VAL A CA 1
ATOM 630 C C . VAL A 1 83 ? 12.656 -10.199 -0.158 1.00 83.75 83 VAL A C 1
ATOM 632 O O . VAL A 1 83 ? 11.632 -10.337 0.511 1.00 83.75 83 VAL A O 1
ATOM 635 N N . VAL A 1 84 ? 13.716 -11.000 -0.014 1.00 86.00 84 VAL A N 1
ATOM 636 C CA . VAL A 1 84 ? 13.748 -12.127 0.934 1.00 86.00 84 VAL A CA 1
ATOM 637 C C . VAL A 1 84 ? 13.615 -11.637 2.379 1.00 86.00 84 VAL A C 1
ATOM 639 O O . VAL A 1 84 ? 12.832 -12.195 3.150 1.00 86.00 84 VAL A O 1
ATOM 642 N N . LEU A 1 85 ? 14.312 -10.554 2.738 1.00 87.69 85 LEU A N 1
ATOM 643 C CA . LEU A 1 85 ? 14.193 -9.945 4.065 1.00 87.69 85 LEU A CA 1
ATOM 644 C C . LEU A 1 85 ? 12.786 -9.393 4.329 1.00 87.69 85 LEU A C 1
ATOM 646 O O . LEU A 1 85 ? 12.250 -9.611 5.414 1.00 87.69 85 LEU A O 1
ATOM 650 N N . TYR A 1 86 ? 12.160 -8.731 3.351 1.00 84.94 86 TYR A N 1
ATOM 651 C CA . TYR A 1 86 ? 10.778 -8.253 3.476 1.00 84.94 86 TYR A CA 1
ATOM 652 C C . TYR A 1 86 ? 9.786 -9.406 3.668 1.00 84.94 86 TYR A C 1
ATOM 654 O O . TYR A 1 86 ? 8.891 -9.308 4.509 1.00 84.94 86 TYR A O 1
ATOM 662 N N . LEU A 1 87 ? 9.968 -10.515 2.943 1.00 87.50 87 LEU A N 1
ATOM 663 C CA . LEU A 1 87 ? 9.106 -11.691 3.054 1.00 87.50 87 LEU A CA 1
ATOM 664 C C . LEU A 1 87 ? 9.190 -12.346 4.440 1.00 87.50 87 LEU A C 1
ATOM 666 O O . LEU A 1 87 ? 8.177 -12.815 4.949 1.00 87.50 87 LEU A O 1
ATOM 670 N N . ALA A 1 88 ? 10.369 -12.344 5.067 1.00 88.75 88 ALA A N 1
ATOM 671 C CA . ALA A 1 88 ? 10.550 -12.824 6.437 1.00 88.75 88 ALA A CA 1
ATOM 672 C C . ALA A 1 88 ? 10.070 -11.808 7.492 1.00 88.75 88 ALA A C 1
ATOM 674 O O . ALA A 1 88 ? 9.505 -12.191 8.515 1.00 88.75 88 ALA A O 1
ATOM 675 N N . TYR A 1 89 ? 10.256 -10.509 7.246 1.00 88.31 89 TYR A N 1
ATOM 676 C CA . TYR A 1 89 ? 9.882 -9.441 8.175 1.00 88.31 89 TYR A CA 1
ATOM 677 C C . TYR A 1 89 ? 8.364 -9.302 8.344 1.00 88.31 89 TYR A C 1
ATOM 679 O O . TYR A 1 89 ? 7.886 -9.181 9.472 1.00 88.31 89 TYR A O 1
ATOM 687 N N . ILE A 1 90 ? 7.595 -9.354 7.251 1.00 86.81 90 ILE A N 1
ATOM 688 C CA . ILE A 1 90 ? 6.132 -9.179 7.269 1.00 86.81 90 ILE A CA 1
ATOM 689 C C . ILE A 1 90 ? 5.417 -10.137 8.246 1.00 86.81 90 ILE A C 1
ATOM 691 O O . ILE A 1 90 ? 4.670 -9.640 9.092 1.00 86.81 90 ILE A O 1
ATOM 695 N N . PRO A 1 91 ? 5.611 -11.472 8.208 1.00 86.44 91 PRO A N 1
ATOM 696 C CA . PRO A 1 91 ? 4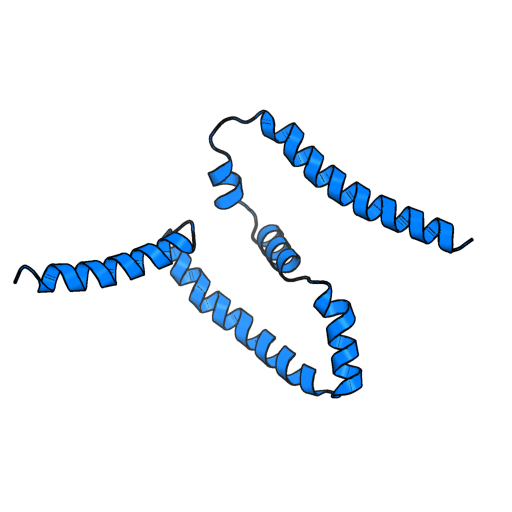.917 -12.381 9.121 1.00 86.44 91 PRO A CA 1
ATOM 697 C C . PRO A 1 91 ? 5.341 -12.183 10.579 1.00 86.44 91 PRO A C 1
ATOM 699 O O . PRO A 1 91 ? 4.498 -12.272 11.471 1.00 86.44 91 PRO A O 1
ATOM 702 N N . ILE A 1 92 ? 6.615 -11.862 10.832 1.00 88.31 92 ILE A N 1
ATOM 703 C CA . ILE A 1 92 ? 7.122 -11.581 12.183 1.00 88.31 92 ILE A CA 1
ATOM 704 C C . ILE A 1 92 ? 6.473 -10.305 12.731 1.00 88.31 92 ILE A C 1
ATOM 706 O O . ILE A 1 92 ? 5.959 -10.296 13.850 1.00 88.31 92 ILE A O 1
ATOM 710 N N . ALA A 1 93 ? 6.444 -9.239 11.931 1.00 85.44 93 ALA A N 1
ATOM 711 C CA . ALA A 1 93 ? 5.825 -7.975 12.303 1.00 85.44 93 ALA A CA 1
ATOM 712 C C . ALA A 1 93 ? 4.322 -8.149 12.559 1.00 85.44 93 ALA A C 1
ATOM 714 O O . ALA A 1 93 ? 3.833 -7.723 13.601 1.00 85.44 93 ALA A O 1
ATOM 715 N N . VAL A 1 94 ? 3.593 -8.836 11.676 1.00 84.12 94 VAL A N 1
ATOM 716 C CA . VAL A 1 94 ? 2.160 -9.123 11.863 1.00 84.12 94 VAL A CA 1
ATOM 717 C C . VAL A 1 94 ? 1.930 -9.959 13.126 1.00 84.12 94 VAL A C 1
ATOM 719 O O . VAL A 1 94 ? 1.058 -9.624 13.928 1.00 84.12 94 VAL A O 1
ATOM 722 N N . GLY A 1 95 ? 2.738 -10.997 13.352 1.00 83.25 95 GLY A N 1
ATOM 723 C CA . GLY A 1 95 ? 2.628 -11.877 14.515 1.00 83.25 95 GLY A CA 1
ATOM 724 C C . GLY A 1 95 ? 2.898 -11.189 15.855 1.00 83.25 95 GLY A C 1
ATOM 725 O O . GLY A 1 95 ? 2.327 -11.598 16.859 1.00 83.25 95 GLY A O 1
ATOM 726 N N . LEU A 1 96 ? 3.718 -10.135 15.890 1.00 81.50 96 LEU A N 1
ATOM 727 C CA . LEU A 1 96 ? 4.008 -9.377 17.114 1.00 81.50 96 LEU A CA 1
ATOM 728 C C . LEU A 1 96 ? 3.079 -8.172 17.293 1.00 81.50 96 LEU A C 1
ATOM 730 O O . LEU A 1 96 ? 2.564 -7.933 18.384 1.00 81.50 96 LEU A O 1
ATOM 734 N N . VAL A 1 97 ? 2.838 -7.416 16.224 1.00 77.00 97 VAL A N 1
ATOM 735 C CA . VAL A 1 97 ? 2.116 -6.138 16.268 1.00 77.00 97 VAL A CA 1
ATOM 736 C C . VAL A 1 97 ? 0.610 -6.361 16.420 1.00 77.00 97 VAL A C 1
ATOM 738 O O . VAL A 1 97 ? -0.017 -5.725 17.268 1.00 77.00 97 VAL A O 1
ATOM 741 N N . VAL A 1 98 ? 0.018 -7.308 15.682 1.00 77.56 98 VAL A N 1
ATOM 742 C CA . VAL A 1 98 ? -1.433 -7.569 15.735 1.00 77.56 98 VAL A CA 1
ATOM 743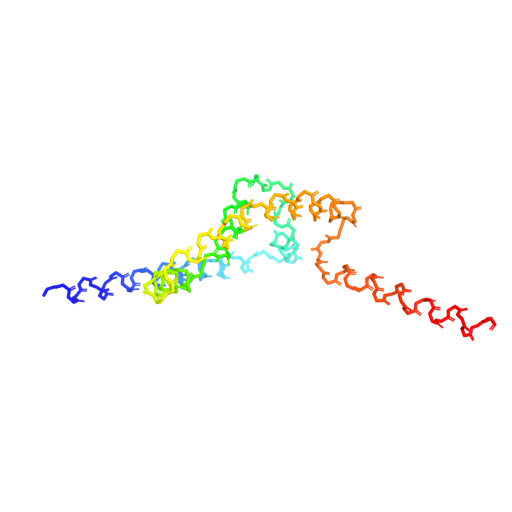 C C . VAL A 1 98 ? -1.921 -7.984 17.133 1.00 77.56 98 VAL A C 1
ATOM 745 O O . VAL A 1 98 ? -2.873 -7.362 17.615 1.00 77.56 98 VAL A O 1
ATOM 748 N N . PRO A 1 99 ? -1.316 -8.960 17.843 1.00 76.06 99 PRO A N 1
ATOM 749 C CA . PRO A 1 99 ? -1.801 -9.335 19.172 1.00 76.06 99 PRO A CA 1
ATOM 750 C C . PRO A 1 99 ? -1.570 -8.245 20.224 1.00 76.06 99 PRO A C 1
ATOM 752 O O . PRO A 1 99 ? -2.371 -8.122 21.151 1.00 76.06 99 PRO A O 1
ATOM 755 N N . VAL A 1 100 ? -0.518 -7.431 20.086 1.00 74.94 100 VAL A N 1
ATOM 756 C CA . VAL A 1 100 ? -0.252 -6.306 20.996 1.00 74.94 100 VAL A CA 1
ATOM 757 C C . VAL A 1 100 ? -1.320 -5.220 20.846 1.00 74.94 100 VAL A C 1
ATOM 759 O O . VAL A 1 100 ? -1.868 -4.772 21.856 1.00 74.94 100 VAL A O 1
ATOM 762 N N . LEU A 1 101 ? -1.694 -4.854 19.613 1.00 70.12 101 LEU A N 1
ATOM 763 C CA . LEU A 1 101 ? -2.784 -3.896 19.382 1.00 70.12 101 LEU A CA 1
ATOM 764 C C . LEU A 1 101 ? -4.137 -4.436 19.865 1.00 70.12 101 LEU A C 1
ATOM 766 O O . LEU A 1 101 ? -4.914 -3.696 20.472 1.00 70.12 101 LEU A O 1
ATOM 770 N N . TYR A 1 102 ? -4.412 -5.727 19.654 1.00 69.25 102 TYR A N 1
ATOM 771 C CA . TYR A 1 102 ? -5.689 -6.323 20.056 1.00 69.25 102 TYR A CA 1
ATOM 772 C C . TYR A 1 102 ? -5.860 -6.373 21.583 1.00 69.25 102 TYR A C 1
ATOM 774 O O . TYR A 1 102 ? -6.957 -6.121 22.089 1.00 69.25 102 TYR A O 1
ATOM 782 N N . LYS A 1 103 ? -4.778 -6.638 22.333 1.00 66.00 103 LYS A N 1
ATOM 783 C CA . LYS A 1 103 ? -4.791 -6.640 23.809 1.00 66.00 103 LYS A CA 1
ATOM 784 C C . LYS A 1 103 ? -5.021 -5.256 24.408 1.00 66.00 103 LYS A C 1
ATOM 786 O O . LYS A 1 103 ? -5.680 -5.153 25.440 1.00 66.00 103 LYS A O 1
ATOM 791 N N . LEU A 1 104 ? -4.513 -4.204 23.767 1.00 61.81 104 LEU A N 1
ATOM 792 C CA . LEU A 1 104 ? -4.676 -2.832 24.245 1.00 61.81 104 LEU A CA 1
ATOM 793 C C . LEU A 1 104 ? -6.053 -2.231 23.895 1.00 61.81 104 LEU A C 1
ATOM 795 O O . LEU A 1 104 ? -6.414 -1.219 24.485 1.00 61.81 104 LEU A O 1
ATOM 799 N N . LYS A 1 105 ? -6.852 -2.849 23.001 1.00 60.31 105 LYS A N 1
ATOM 800 C CA . LYS A 1 105 ? -8.146 -2.313 22.501 1.00 60.31 105 LYS A CA 1
ATOM 801 C C . LYS A 1 105 ? -8.052 -0.855 22.011 1.00 60.31 105 LYS A C 1
ATOM 803 O O . LYS A 1 105 ? -9.034 -0.118 22.036 1.00 60.31 105 LYS A O 1
ATOM 808 N N . ILE A 1 106 ? -6.870 -0.439 21.571 1.00 55.91 106 ILE A N 1
ATOM 809 C CA . ILE A 1 106 ? -6.604 0.933 21.156 1.00 55.91 106 ILE A CA 1
ATOM 810 C C . ILE A 1 106 ? -6.988 1.102 19.688 1.00 55.91 106 ILE A C 1
ATOM 812 O O . ILE A 1 106 ? -6.554 0.335 18.831 1.00 55.91 106 ILE A O 1
ATOM 816 N N . THR A 1 107 ? -7.799 2.119 19.408 1.00 58.94 107 THR A N 1
ATOM 817 C CA . THR A 1 107 ? -8.353 2.421 18.080 1.00 58.94 107 THR A CA 1
ATOM 818 C C . THR A 1 107 ? -7.443 3.316 17.233 1.00 58.94 107 THR A C 1
ATOM 820 O O . THR A 1 107 ? -7.710 3.513 16.053 1.00 58.94 107 THR A O 1
ATOM 823 N N . SER A 1 108 ? -6.353 3.849 17.800 1.00 60.12 108 SER A N 1
ATOM 824 C CA . SER A 1 108 ? -5.443 4.767 17.108 1.00 60.12 108 SER A CA 1
ATOM 825 C C . SER A 1 108 ? -4.000 4.642 17.599 1.00 60.12 108 SER A C 1
ATOM 827 O O . SER A 1 108 ? -3.743 4.633 18.802 1.00 60.12 108 SER A O 1
ATOM 829 N N . ILE A 1 109 ? -3.033 4.617 16.673 1.00 65.62 109 ILE A N 1
ATOM 830 C CA . ILE A 1 109 ? -1.587 4.577 16.978 1.00 65.62 109 ILE A CA 1
ATOM 831 C C . ILE A 1 109 ? -1.192 5.730 17.916 1.00 65.62 109 ILE A C 1
ATOM 833 O O . ILE A 1 109 ? -0.371 5.549 18.814 1.00 65.62 109 ILE A O 1
ATOM 837 N N . PHE A 1 110 ? -1.848 6.887 17.785 1.00 61.56 110 PHE A N 1
ATOM 838 C CA . PHE A 1 110 ? -1.616 8.041 18.654 1.00 61.56 110 PHE A CA 1
ATOM 839 C C . PHE A 1 110 ? -1.908 7.759 20.130 1.00 61.56 110 PHE A C 1
ATOM 841 O O . PHE A 1 110 ? -1.213 8.278 21.001 1.00 61.56 110 PHE A O 1
ATOM 848 N N . GLN A 1 111 ? -2.889 6.913 20.439 1.00 66.69 111 GLN A N 1
ATOM 849 C CA . GLN A 1 111 ? -3.218 6.574 21.822 1.00 66.69 111 GLN A CA 1
ATOM 850 C C . GLN A 1 111 ? -2.138 5.676 22.452 1.00 66.69 111 GLN A C 1
ATOM 852 O O . GLN A 1 111 ? -1.869 5.804 23.645 1.00 66.69 111 GLN A O 1
ATOM 857 N N . VAL A 1 112 ? -1.437 4.851 21.661 1.00 70.31 112 VAL A N 1
ATOM 858 C CA . VAL A 1 112 ? -0.236 4.128 22.128 1.00 70.31 112 VAL A CA 1
ATOM 859 C C . VAL A 1 112 ? 0.865 5.122 22.497 1.00 70.31 112 VAL A C 1
ATOM 861 O O . VAL A 1 112 ? 1.417 5.050 23.596 1.00 70.31 112 VAL A O 1
ATOM 864 N N . SER A 1 113 ? 1.143 6.093 21.623 1.00 71.38 113 SER A N 1
ATOM 865 C CA . SER A 1 113 ? 2.142 7.138 21.880 1.00 71.38 113 SER A CA 1
ATOM 866 C C . SER A 1 113 ? 1.806 7.949 23.134 1.00 71.38 113 SER A C 1
ATOM 868 O O . SER A 1 113 ? 2.685 8.198 23.954 1.00 71.38 113 SER A O 1
ATOM 870 N N . GLN A 1 114 ? 0.532 8.303 23.328 1.00 73.94 114 GLN A N 1
ATOM 871 C CA . GLN A 1 114 ? 0.063 9.035 24.507 1.00 73.94 114 GLN A CA 1
ATOM 872 C C . GLN A 1 114 ? 0.174 8.225 25.803 1.00 73.94 114 GLN A C 1
ATOM 874 O O . GLN A 1 114 ? 0.545 8.792 26.829 1.00 73.94 114 GLN A O 1
ATOM 879 N N . LEU A 1 115 ? -0.111 6.918 25.792 1.00 72.00 115 LEU A N 1
ATOM 880 C CA . LEU A 1 115 ? 0.047 6.065 26.977 1.00 72.00 115 LEU A CA 1
ATOM 881 C C . LEU A 1 115 ? 1.515 5.929 27.389 1.00 72.00 115 LEU A C 1
ATOM 883 O O . LEU A 1 115 ? 1.829 6.031 28.578 1.00 72.00 115 LEU A O 1
ATOM 887 N N . LEU A 1 116 ? 2.412 5.765 26.414 1.00 74.12 116 LEU A N 1
ATOM 888 C CA . LEU A 1 116 ? 3.852 5.753 26.664 1.00 74.12 116 LEU A CA 1
ATOM 889 C C . LEU A 1 116 ? 4.315 7.104 27.223 1.00 74.12 116 LEU A C 1
ATOM 891 O O . LEU A 1 116 ? 4.973 7.133 28.265 1.00 74.12 116 LEU A O 1
ATOM 895 N N . LEU A 1 117 ? 3.886 8.219 26.621 1.00 73.56 117 LEU A N 1
ATOM 896 C CA . LEU A 1 117 ? 4.206 9.563 27.113 1.00 73.56 117 LEU A CA 1
ATOM 897 C C . LEU A 1 117 ? 3.678 9.793 28.535 1.00 73.56 117 LEU A C 1
ATOM 899 O O . LEU A 1 117 ? 4.385 10.336 29.381 1.00 73.56 117 LEU A O 1
ATOM 903 N N . ARG A 1 118 ? 2.449 9.342 28.818 1.00 68.19 118 ARG A N 1
ATOM 904 C CA . ARG A 1 118 ? 1.820 9.455 30.137 1.00 68.19 118 ARG A CA 1
ATOM 905 C C . ARG A 1 118 ? 2.590 8.658 31.181 1.00 68.19 118 ARG A C 1
ATOM 907 O O . ARG A 1 118 ? 2.817 9.192 32.257 1.00 68.19 118 ARG A O 1
ATOM 914 N N . SER A 1 119 ? 3.030 7.438 30.873 1.00 67.44 119 SER A N 1
ATOM 915 C CA . SER A 1 119 ? 3.858 6.643 31.792 1.00 67.44 119 SER A CA 1
ATOM 916 C C . SER A 1 119 ? 5.212 7.307 32.088 1.00 67.44 119 SER A C 1
ATOM 918 O O . SER A 1 119 ? 5.627 7.353 33.245 1.00 67.44 119 SER A O 1
ATOM 920 N N . HIS A 1 120 ? 5.844 7.925 31.082 1.00 69.94 120 HIS A N 1
ATOM 921 C CA . HIS A 1 120 ? 7.079 8.694 31.255 1.00 69.94 120 HIS A CA 1
ATOM 922 C C . HIS A 1 120 ? 6.859 9.957 32.111 1.00 69.94 120 HIS A C 1
ATOM 924 O O . HIS A 1 120 ? 7.661 10.263 32.991 1.00 69.94 120 HIS A O 1
ATOM 930 N N . PHE A 1 121 ? 5.748 10.675 31.912 1.00 62.94 121 PHE A N 1
ATOM 931 C CA . PHE A 1 121 ? 5.433 11.881 32.685 1.00 62.94 121 PHE A CA 1
ATOM 932 C C . PHE A 1 121 ? 5.025 11.566 34.134 1.00 62.94 121 PHE A C 1
ATOM 934 O O . PHE A 1 121 ? 5.469 12.250 35.054 1.00 62.94 121 PHE A O 1
ATOM 941 N N . PHE A 1 122 ? 4.239 10.504 34.355 1.00 59.56 122 PHE A N 1
ATOM 942 C CA . PHE A 1 122 ? 3.815 10.070 35.694 1.00 59.56 122 PHE A CA 1
ATOM 943 C C . PHE A 1 122 ? 4.998 9.573 36.542 1.00 59.56 122 PHE A C 1
ATOM 945 O O . PHE A 1 122 ? 5.025 9.796 37.751 1.00 59.56 122 PHE A O 1
ATOM 952 N N . GLY A 1 123 ? 6.014 8.971 35.912 1.00 59.59 123 GLY A N 1
ATOM 953 C CA . GLY A 1 123 ? 7.276 8.622 36.575 1.00 59.59 123 GLY A CA 1
ATOM 954 C C . GLY A 1 123 ? 8.082 9.841 37.048 1.00 59.59 123 GLY A C 1
ATOM 955 O O . GLY A 1 123 ? 8.735 9.781 38.090 1.00 59.59 123 GLY A O 1
ATOM 956 N N . CYS A 1 124 ? 8.003 10.972 36.336 1.00 54.72 124 CYS A N 1
ATOM 957 C CA . CYS A 1 124 ? 8.672 12.218 36.725 1.00 54.72 124 CYS A CA 1
ATOM 958 C C . CYS A 1 124 ? 7.898 13.029 37.775 1.00 54.72 124 CYS A C 1
ATOM 960 O O . CYS A 1 124 ? 8.525 13.669 38.619 1.00 54.72 124 CYS A O 1
ATOM 962 N N . THR A 1 125 ? 6.562 13.010 37.765 1.00 57.12 125 THR A N 1
ATOM 963 C CA . THR A 1 125 ? 5.765 13.697 38.795 1.00 57.12 125 THR A CA 1
ATOM 964 C C . THR A 1 125 ? 5.751 12.934 40.118 1.00 57.12 125 THR A C 1
ATOM 966 O O . THR A 1 125 ? 5.861 13.570 41.162 1.00 57.12 125 THR A O 1
ATOM 969 N N . ALA A 1 126 ? 5.741 11.597 40.109 1.00 54.47 126 ALA A N 1
ATOM 970 C CA . ALA A 1 126 ? 5.829 10.798 41.337 1.00 54.47 126 ALA A CA 1
ATOM 971 C C . ALA A 1 126 ? 7.168 10.968 42.087 1.00 54.47 126 ALA A C 1
ATOM 973 O O . ALA A 1 126 ? 7.213 10.811 43.300 1.00 54.47 126 ALA A O 1
ATOM 974 N N . ARG A 1 127 ? 8.249 11.347 41.389 1.00 54.06 127 ARG A N 1
ATOM 975 C CA . ARG A 1 127 ? 9.566 11.634 41.990 1.00 54.06 127 ARG A CA 1
ATOM 976 C C . ARG A 1 127 ? 9.734 13.098 42.443 1.00 54.06 127 ARG A C 1
ATOM 978 O O . ARG A 1 127 ? 10.745 13.427 43.044 1.00 54.06 127 ARG A O 1
ATOM 985 N N . ARG A 1 128 ? 8.772 13.986 42.152 1.00 52.06 128 ARG A N 1
ATOM 986 C CA . ARG A 1 128 ? 8.770 15.395 42.611 1.00 52.06 128 ARG A CA 1
ATOM 987 C C . ARG A 1 128 ? 7.908 15.652 43.852 1.00 52.06 128 ARG A C 1
ATOM 989 O O . ARG A 1 128 ? 7.985 16.745 44.398 1.00 52.06 128 ARG A O 1
ATOM 996 N N . TYR A 1 129 ? 7.093 14.683 44.263 1.00 48.34 129 TYR A N 1
ATOM 997 C CA . TYR A 1 129 ? 6.227 14.752 45.449 1.00 48.34 129 TYR A CA 1
ATOM 998 C C . TYR A 1 129 ? 6.624 13.723 46.529 1.00 48.34 129 TYR A C 1
ATOM 1000 O O . TYR A 1 129 ? 5.811 13.403 47.393 1.00 48.34 129 TYR A O 1
ATOM 1008 N N . ALA A 1 130 ? 7.851 13.197 46.459 1.00 48.28 130 ALA A N 1
ATOM 1009 C CA . ALA A 1 130 ? 8.481 12.354 47.474 1.00 48.28 130 ALA A CA 1
ATOM 1010 C C . ALA A 1 130 ? 9.758 13.033 47.974 1.00 48.28 130 ALA A C 1
ATOM 1012 O O . ALA A 1 130 ? 10.439 13.657 47.124 1.00 48.28 130 ALA A O 1
#

InterPro domains:
  IPR001734 Sodium/solute symporter [PF00474] (40-104)
  IPR001734 Sodium/solute symporter [PS50283] (3-130)
  IPR038377 Sodium/glucose symporter superfamily [G3DSA:1.20.1730.10] (33-129)
  IPR051163 Sodium:Solute Symporter (SSF) [PTHR42985] (4-111)